Protein AF-A0A962QST9-F1 (afdb_monomer)

Nearest PDB structures (foldseek):
  6pqn-assembly1_A  TM=3.310E-01  e=4.552E+00  Helicoverpa zea
  8glv-assembly1_PD  TM=4.063E-01  e=6.424E+00  Chlamydomonas reinhardtii

Sequence (61 aa):
MKSLATFLSVLVLAALSLTAAAENSTHTGGYTIHHNALTTDSLPSQVATAYGLQRSKNRAL

Mean predicted aligned error: 8.8 Å

pLDDT: mean 88.5, st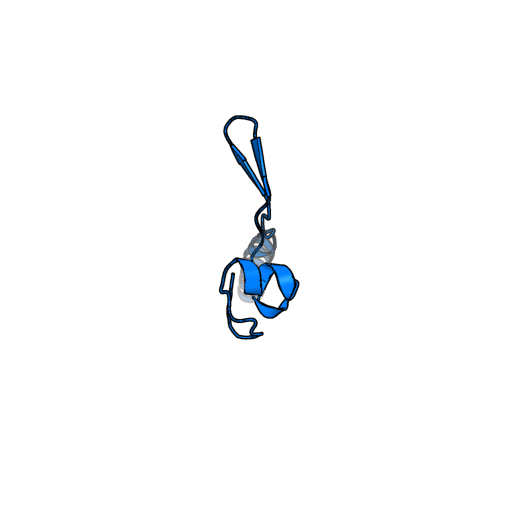d 10.37, range [61.03, 98.06]

Radius of gyration: 21.08 Å; Cα contacts (8 Å, |Δi|>4): 47; chains: 1; bounding box: 65×12×34 Å

Solvent-accessible surface area (backbone atoms only — not comparable to full-atom values): 3867 Å² total; per-residue (Å²): 110,69,69,58,53,52,52,50,51,52,51,54,60,61,60,68,66,73,73,74,70,85,78,50,56,50,79,55,97,93,42,76,46,77,54,76,84,45,40,36,49,77,48,56,68,68,59,26,60,75,70,73,48,78,64,31,86,89,36,80,79

Foldseek 3Di:
DVVVVVVVVVVVVVVVVPPPDPDQWDDDPNDIRGHDKDAQLPDDPVVCVVVVHDGDPPHID

Secondary structure (DSSP, 8-state):
-HHHHHHHHHHHHHHGGGG-----EEEETTEEEE----BGGGS-HHHHHHTTPPP-TT-B-

Structure (mmCIF, N/CA/C/O backbone):
data_AF-A0A962QST9-F1
#
_entry.id   AF-A0A962QST9-F1
#
loop_
_atom_site.group_PDB
_atom_site.id
_atom_site.type_symbol
_atom_site.label_atom_id
_atom_site.label_alt_id
_atom_site.label_comp_id
_atom_site.label_asym_id
_atom_site.label_entity_id
_atom_site.label_seq_id
_atom_site.pdbx_PDB_ins_code
_atom_site.Cartn_x
_atom_site.Cartn_y
_atom_site.Cartn_z
_atom_site.occupancy
_atom_site.B_iso_or_equiv
_atom_site.auth_seq_id
_atom_site.auth_comp_id
_atom_site.auth_asym_id
_atom_site.auth_atom_id
_atom_site.p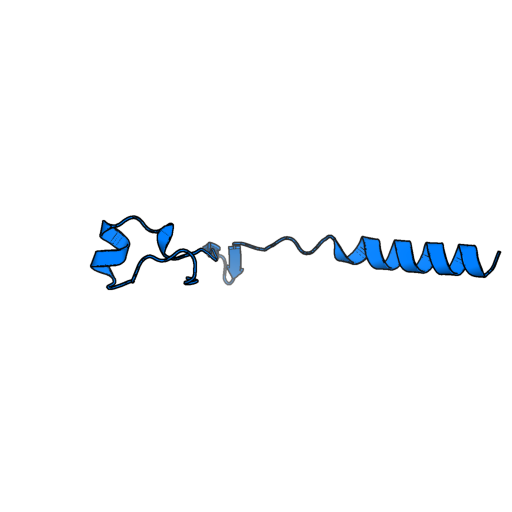dbx_PDB_model_num
ATOM 1 N N . MET A 1 1 ? 45.425 1.721 12.765 1.00 61.03 1 MET A N 1
ATOM 2 C CA . MET A 1 1 ? 45.093 2.042 11.355 1.00 61.03 1 MET A CA 1
ATOM 3 C C . MET A 1 1 ? 44.182 0.999 10.707 1.00 61.03 1 MET A C 1
ATOM 5 O O . MET A 1 1 ? 43.188 1.393 10.122 1.00 61.03 1 MET A O 1
ATOM 9 N N . LYS A 1 2 ? 44.455 -0.310 10.847 1.00 69.94 2 LYS A N 1
ATOM 10 C CA . LYS A 1 2 ? 43.597 -1.387 10.304 1.00 69.94 2 LYS A CA 1
ATOM 11 C C . LYS A 1 2 ? 42.157 -1.357 10.842 1.00 69.94 2 LYS A C 1
ATOM 13 O O . LYS A 1 2 ? 41.228 -1.420 10.055 1.00 69.94 2 LYS A O 1
ATOM 18 N N . SER A 1 3 ? 41.978 -1.154 12.149 1.00 75.44 3 SER A N 1
ATOM 19 C CA . SER A 1 3 ? 40.656 -1.038 12.790 1.00 75.44 3 SER A CA 1
ATOM 20 C C . SER A 1 3 ? 39.830 0.149 12.285 1.00 75.44 3 SER A C 1
ATOM 22 O O . SER A 1 3 ? 38.634 0.005 12.068 1.00 75.44 3 SER A O 1
ATOM 24 N N . LEU A 1 4 ? 40.470 1.299 12.049 1.00 84.38 4 LEU A N 1
ATOM 25 C CA . LEU A 1 4 ? 39.818 2.491 11.498 1.00 84.38 4 LEU A CA 1
ATOM 26 C C . LEU A 1 4 ? 39.371 2.263 10.049 1.00 84.38 4 LEU A C 1
ATOM 28 O O . LEU A 1 4 ? 38.254 2.619 9.691 1.00 84.38 4 LEU A O 1
ATOM 32 N N . ALA A 1 5 ? 40.221 1.623 9.240 1.00 85.38 5 ALA A N 1
ATOM 33 C CA . ALA A 1 5 ? 39.882 1.261 7.868 1.00 85.38 5 ALA A CA 1
ATOM 34 C C . ALA A 1 5 ? 38.709 0.270 7.822 1.00 85.38 5 ALA A C 1
ATOM 36 O O . ALA A 1 5 ? 37.771 0.475 7.063 1.00 85.38 5 ALA A O 1
ATOM 37 N N . THR A 1 6 ? 38.706 -0.753 8.683 1.00 87.12 6 THR A N 1
ATOM 38 C CA . THR A 1 6 ? 37.583 -1.695 8.790 1.00 87.12 6 THR A CA 1
ATOM 39 C C . THR A 1 6 ? 36.290 -0.994 9.211 1.00 87.12 6 THR A C 1
ATOM 41 O O . THR A 1 6 ? 35.243 -1.261 8.630 1.00 87.12 6 THR A O 1
ATOM 44 N N . PHE A 1 7 ? 36.352 -0.071 10.176 1.00 91.56 7 PHE A N 1
ATOM 45 C CA . PHE A 1 7 ? 35.179 0.674 10.639 1.00 91.56 7 PHE A CA 1
ATOM 46 C C . PHE A 1 7 ? 34.593 1.565 9.537 1.00 91.56 7 PHE A C 1
ATOM 48 O O . PHE A 1 7 ? 33.380 1.598 9.340 1.00 91.56 7 PHE A O 1
ATOM 55 N N . LEU A 1 8 ? 35.460 2.235 8.772 1.00 92.38 8 LEU A N 1
ATOM 56 C CA . LEU A 1 8 ? 35.054 3.052 7.633 1.00 92.38 8 LEU A CA 1
ATOM 57 C C . LEU A 1 8 ? 34.413 2.199 6.531 1.00 92.38 8 LEU A C 1
ATOM 59 O O . 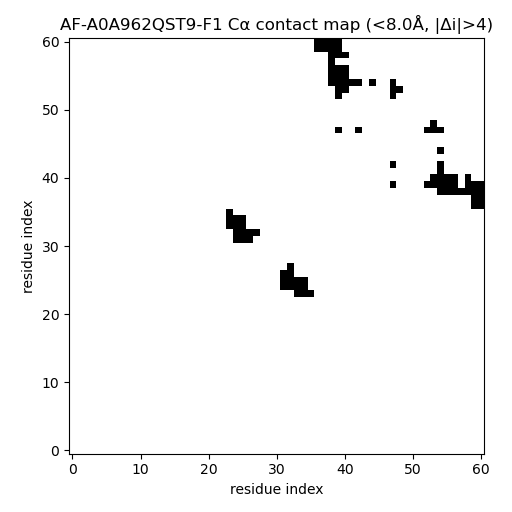LEU A 1 8 ? 33.377 2.581 5.997 1.00 92.38 8 LEU A O 1
ATOM 63 N N . SER A 1 9 ? 34.970 1.021 6.237 1.00 88.56 9 SER A N 1
ATOM 64 C CA . SER A 1 9 ? 34.382 0.092 5.267 1.00 88.56 9 SER A CA 1
ATOM 65 C C . SER A 1 9 ? 32.986 -0.371 5.684 1.00 88.56 9 SER A C 1
ATOM 67 O O . SER A 1 9 ? 32.077 -0.381 4.860 1.00 88.56 9 SER A O 1
ATOM 69 N N . VAL A 1 10 ? 32.784 -0.709 6.962 1.00 90.75 10 VAL A N 1
ATOM 70 C CA . VAL A 1 10 ? 31.462 -1.104 7.478 1.00 90.75 10 VAL A CA 1
ATOM 71 C C . VAL A 1 10 ? 30.466 0.053 7.384 1.00 90.75 10 VAL A C 1
ATOM 73 O O . VAL A 1 10 ? 29.330 -0.159 6.968 1.00 90.75 10 VAL A O 1
ATOM 76 N N . LEU A 1 11 ? 30.892 1.278 7.705 1.00 89.75 11 LEU A N 1
ATOM 77 C CA . LEU A 1 11 ? 30.045 2.467 7.600 1.00 89.75 11 LEU A CA 1
ATOM 78 C C . LEU A 1 11 ? 29.614 2.74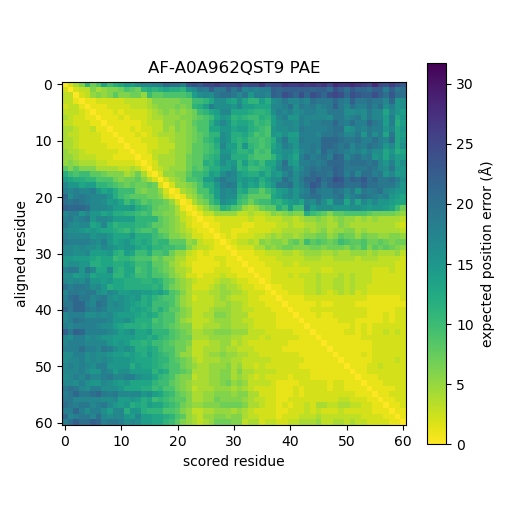3 6.151 1.00 89.75 11 LEU A C 1
ATOM 80 O O . LEU A 1 11 ? 28.446 3.035 5.904 1.00 89.75 11 LEU A O 1
ATOM 84 N N . VAL A 1 12 ? 30.535 2.609 5.193 1.00 89.81 12 VAL A N 1
ATOM 85 C CA . VAL A 1 12 ? 30.238 2.773 3.761 1.00 89.81 12 VAL A CA 1
ATOM 86 C C . VAL A 1 12 ? 29.253 1.708 3.282 1.00 89.81 12 VAL A C 1
ATOM 88 O O . VAL A 1 12 ? 28.292 2.041 2.594 1.00 89.81 12 VAL A O 1
ATOM 91 N N . LEU A 1 13 ? 29.433 0.445 3.682 1.00 87.25 13 LEU A N 1
ATOM 92 C CA . 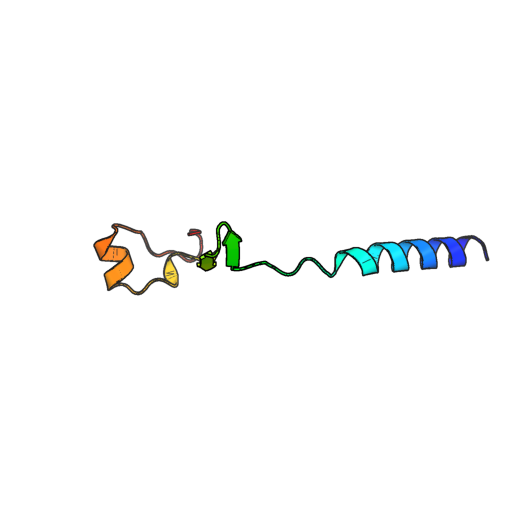LEU A 1 13 ? 28.493 -0.625 3.335 1.00 87.25 13 LEU A CA 1
ATOM 93 C C . LEU A 1 13 ? 27.102 -0.400 3.951 1.00 87.25 13 LEU A C 1
ATOM 95 O O . LEU A 1 13 ? 26.101 -0.668 3.293 1.00 87.25 13 LEU A O 1
ATOM 99 N N . ALA A 1 14 ? 27.026 0.122 5.178 1.00 84.94 14 ALA A N 1
ATOM 100 C CA . ALA A 1 14 ? 25.758 0.438 5.834 1.00 84.94 14 ALA A CA 1
ATOM 101 C C . ALA A 1 14 ? 25.029 1.627 5.184 1.00 84.94 14 ALA A C 1
ATOM 103 O O . ALA A 1 14 ? 23.804 1.655 5.170 1.00 84.94 14 ALA A O 1
ATOM 104 N N . ALA A 1 15 ? 25.754 2.592 4.612 1.00 83.50 15 ALA A N 1
ATOM 105 C CA . ALA A 1 15 ? 25.148 3.727 3.916 1.00 83.50 15 ALA A CA 1
ATOM 106 C C . ALA A 1 15 ? 24.486 3.337 2.578 1.00 83.50 15 ALA A C 1
ATOM 108 O O . ALA A 1 15 ? 23.569 4.021 2.127 1.00 83.50 15 ALA A O 1
ATOM 109 N N . LEU A 1 16 ? 24.911 2.232 1.952 1.00 78.44 16 LEU A N 1
ATOM 110 C CA . LEU A 1 16 ? 24.370 1.766 0.668 1.00 78.44 16 LEU A CA 1
ATOM 111 C C . LEU A 1 16 ? 22.954 1.169 0.767 1.00 78.44 16 LEU A C 1
ATOM 113 O O . LEU A 1 16 ? 22.282 1.062 -0.254 1.00 78.44 16 LEU A O 1
ATOM 117 N N . SER A 1 17 ? 22.476 0.793 1.958 1.00 69.94 17 SER A N 1
ATOM 118 C CA . SER A 1 17 ? 21.142 0.194 2.138 1.00 69.94 17 SER A CA 1
ATOM 119 C C . SER A 1 17 ? 20.003 1.214 2.268 1.00 69.94 17 SER A C 1
ATOM 121 O O . SER A 1 17 ? 18.836 0.826 2.285 1.00 69.94 17 SER A O 1
ATOM 123 N N . LEU A 1 18 ? 20.307 2.517 2.334 1.00 66.06 18 LEU A N 1
ATOM 124 C CA . LEU A 1 18 ? 19.309 3.571 2.572 1.00 66.06 18 LEU A CA 1
ATOM 125 C C . LEU A 1 18 ? 18.422 3.893 1.356 1.00 66.06 18 LEU A C 1
ATOM 127 O O . LEU A 1 18 ? 17.493 4.686 1.480 1.00 66.06 18 LEU A O 1
ATOM 131 N N . THR A 1 19 ? 18.681 3.310 0.185 1.00 63.75 19 THR A N 1
ATOM 132 C CA . THR A 1 19 ? 17.981 3.662 -1.064 1.00 63.75 19 THR A CA 1
ATOM 133 C C . THR A 1 19 ? 16.776 2.782 -1.385 1.00 63.75 19 THR A C 1
ATOM 135 O O . THR A 1 19 ? 16.224 2.894 -2.478 1.00 63.75 19 THR A O 1
ATOM 138 N N . ALA A 1 20 ? 16.319 1.945 -0.449 1.00 63.84 20 ALA A N 1
ATOM 139 C CA . ALA A 1 20 ? 15.042 1.252 -0.584 1.00 63.84 20 ALA A CA 1
ATOM 140 C C . ALA A 1 20 ? 13.883 2.263 -0.476 1.00 63.84 20 ALA A C 1
ATOM 142 O O . ALA A 1 20 ? 13.276 2.439 0.580 1.00 63.84 20 ALA A O 1
ATOM 143 N N . ALA A 1 21 ? 13.599 2.966 -1.572 1.00 63.62 21 ALA A N 1
ATOM 144 C CA . ALA A 1 21 ? 12.375 3.732 -1.717 1.00 63.62 21 ALA A CA 1
ATOM 145 C C . ALA A 1 21 ? 11.206 2.743 -1.708 1.00 63.62 21 ALA A C 1
ATOM 147 O O . ALA A 1 21 ? 11.189 1.795 -2.493 1.00 63.62 21 ALA A O 1
ATOM 148 N N . ALA A 1 22 ? 10.247 2.941 -0.805 1.00 66.50 22 ALA A N 1
ATOM 149 C CA . ALA A 1 22 ? 8.995 2.200 -0.835 1.00 66.50 22 ALA A CA 1
ATOM 150 C C . ALA A 1 22 ? 8.259 2.568 -2.131 1.00 66.50 22 ALA A C 1
ATOM 152 O O . ALA A 1 22 ? 7.666 3.642 -2.245 1.00 66.50 22 ALA A O 1
ATOM 153 N N . GLU A 1 23 ? 8.381 1.707 -3.135 1.00 72.25 23 GLU A N 1
ATOM 154 C CA . GLU A 1 23 ? 7.743 1.895 -4.427 1.00 72.25 23 GLU A CA 1
ATOM 155 C C . GLU A 1 23 ? 6.231 1.694 -4.259 1.00 72.25 23 GLU A C 1
ATOM 157 O O . GLU A 1 23 ? 5.788 0.644 -3.808 1.00 72.25 23 GLU A O 1
ATOM 162 N N . ASN A 1 24 ? 5.444 2.725 -4.577 1.00 86.25 24 ASN A N 1
ATOM 163 C CA . ASN A 1 24 ? 3.984 2.737 -4.393 1.00 86.25 24 ASN A CA 1
ATOM 164 C C . ASN A 1 24 ? 3.225 2.659 -5.729 1.00 86.25 24 ASN A C 1
ATOM 166 O O . ASN A 1 24 ? 2.030 2.951 -5.841 1.00 86.25 24 ASN A O 1
ATOM 170 N N . SER A 1 25 ? 3.959 2.344 -6.790 1.00 91.25 25 SER A N 1
ATOM 171 C CA . SER A 1 25 ? 3.437 2.239 -8.139 1.00 91.25 25 SER A CA 1
ATOM 172 C C . SER A 1 25 ? 4.240 1.229 -8.933 1.00 91.25 25 SER A C 1
ATOM 174 O O . SER A 1 25 ? 5.456 1.322 -8.985 1.00 91.25 25 SER A O 1
ATOM 176 N N . THR A 1 26 ? 3.571 0.295 -9.596 1.00 92.00 26 THR A N 1
ATOM 177 C CA . THR A 1 26 ? 4.228 -0.650 -10.503 1.00 92.00 26 THR A CA 1
ATOM 178 C C . THR A 1 26 ? 3.999 -0.209 -11.939 1.00 92.00 26 THR A C 1
ATOM 180 O O . THR A 1 26 ? 2.856 -0.013 -12.350 1.00 92.00 26 THR A O 1
ATOM 183 N N . HIS A 1 27 ? 5.071 -0.081 -12.718 1.00 93.75 27 HIS A N 1
ATOM 184 C CA . HIS A 1 27 ? 4.989 0.239 -14.141 1.00 93.75 27 HIS A CA 1
ATOM 185 C C . HIS A 1 27 ? 5.122 -1.038 -14.975 1.00 93.75 27 HIS A C 1
ATOM 187 O O . HIS A 1 27 ? 6.155 -1.702 -14.943 1.00 93.75 27 HIS A O 1
ATOM 193 N N . THR A 1 28 ? 4.077 -1.406 -15.719 1.00 95.00 28 THR A N 1
ATOM 194 C CA . THR A 1 28 ? 4.082 -2.614 -16.561 1.00 95.00 28 THR A CA 1
ATOM 195 C C . THR A 1 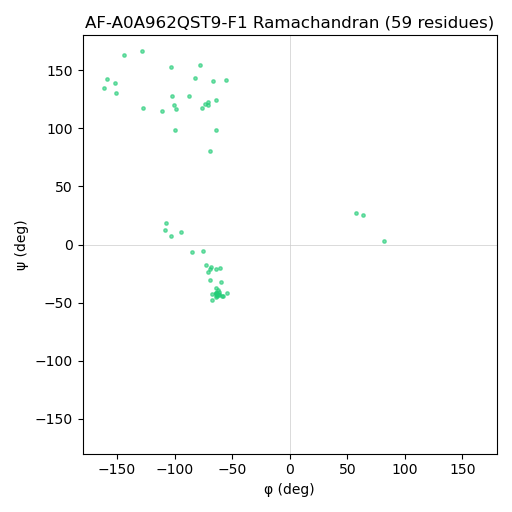28 ? 3.164 -2.461 -17.768 1.00 95.00 28 THR A C 1
ATOM 197 O O . THR A 1 28 ? 2.078 -1.898 -17.662 1.00 95.00 28 THR A O 1
ATOM 200 N N . GLY A 1 29 ? 3.606 -2.928 -18.940 1.00 92.06 29 GLY A N 1
ATOM 201 C CA . GLY A 1 29 ? 2.792 -2.930 -20.163 1.00 92.06 29 GLY A CA 1
ATOM 202 C C . GLY A 1 29 ? 2.261 -1.557 -20.601 1.00 92.06 29 GLY A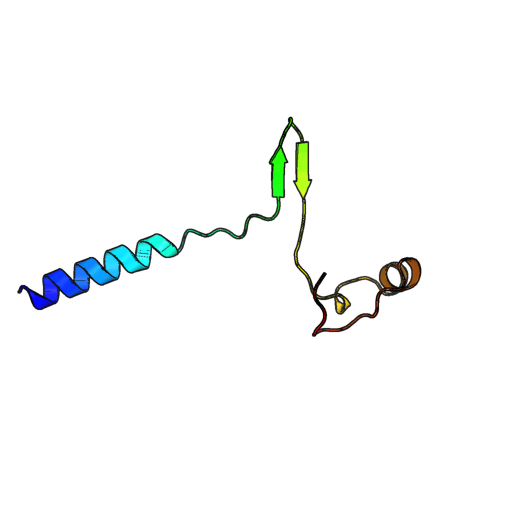 C 1
ATOM 203 O O . GLY A 1 29 ? 1.203 -1.493 -21.216 1.00 92.06 29 GLY A O 1
ATOM 204 N N . GLY A 1 30 ? 2.949 -0.463 -20.255 1.00 94.31 30 GLY A N 1
ATOM 205 C CA . GLY A 1 30 ? 2.488 0.908 -20.521 1.00 94.31 30 GLY A CA 1
ATOM 206 C C . GLY A 1 30 ? 1.474 1.459 -19.507 1.00 94.31 30 GLY A C 1
ATOM 207 O O . GLY A 1 30 ? 1.016 2.587 -19.668 1.00 94.31 30 GLY A O 1
ATOM 208 N N . TYR A 1 31 ? 1.149 0.704 -18.456 1.00 94.62 31 TYR A N 1
ATOM 209 C CA . TYR A 1 31 ? 0.286 1.132 -17.357 1.00 94.62 31 TYR A CA 1
ATOM 210 C C . TYR A 1 31 ? 1.093 1.478 -16.104 1.00 94.62 31 TYR A C 1
ATOM 212 O O . TYR A 1 31 ? 2.153 0.901 -15.848 1.00 94.62 31 TYR A O 1
ATOM 220 N N . THR A 1 32 ? 0.533 2.374 -15.291 1.00 95.12 32 THR A N 1
ATOM 221 C CA . THR A 1 32 ? 0.998 2.671 -13.931 1.00 95.12 32 THR A CA 1
ATOM 222 C C . THR A 1 32 ? -0.041 2.172 -12.933 1.00 95.12 32 THR A C 1
ATOM 224 O O . THR A 1 32 ? -1.167 2.665 -12.897 1.00 95.12 32 THR A O 1
ATOM 227 N N . ILE A 1 33 ? 0.336 1.189 -12.123 1.00 93.25 33 ILE A N 1
ATOM 228 C CA . ILE A 1 33 ? -0.519 0.565 -11.113 1.00 93.25 33 ILE A CA 1
ATOM 229 C C . ILE A 1 33 ? -0.188 1.180 -9.758 1.00 93.25 33 ILE A C 1
ATOM 231 O O . ILE A 1 33 ? 0.772 0.764 -9.112 1.00 93.25 33 ILE A O 1
ATOM 235 N N . HIS A 1 34 ? -0.984 2.153 -9.321 1.00 93.88 34 HIS A N 1
ATOM 236 C CA . HIS A 1 34 ? -0.889 2.703 -7.970 1.00 93.88 34 HIS A CA 1
ATOM 237 C C . HIS A 1 34 ? -1.451 1.697 -6.965 1.00 93.88 34 HIS A C 1
ATOM 239 O O . HIS A 1 34 ? -2.615 1.308 -7.050 1.00 93.88 34 HIS A O 1
ATOM 245 N N . HIS A 1 35 ? -0.624 1.283 -6.019 1.00 91.25 35 HIS A N 1
ATOM 246 C CA . HIS A 1 35 ? -1.009 0.428 -4.903 1.00 91.25 35 HIS A CA 1
ATOM 247 C C . HIS A 1 35 ? -0.532 1.088 -3.617 1.00 91.25 35 HIS A C 1
ATOM 249 O O . HIS A 1 35 ? 0.166 2.093 -3.668 1.00 91.25 35 HIS A O 1
ATOM 255 N N . ASN A 1 36 ? -1.008 0.617 -2.471 1.00 90.50 36 ASN A N 1
ATOM 256 C CA . ASN A 1 36 ? -0.731 1.266 -1.202 1.00 90.50 36 ASN A CA 1
ATOM 257 C C . ASN A 1 36 ? -0.995 0.258 -0.083 1.00 90.50 36 ASN A C 1
ATOM 259 O O . ASN A 1 36 ? -2.018 -0.419 -0.127 1.00 90.50 36 ASN A O 1
ATOM 263 N N . ALA A 1 37 ? -0.090 0.156 0.888 1.00 90.25 37 ALA A N 1
ATOM 264 C CA . ALA A 1 37 ? -0.276 -0.696 2.060 1.00 90.25 37 ALA A CA 1
ATOM 265 C C . ALA A 1 37 ? -0.728 0.168 3.238 1.00 90.25 37 ALA A C 1
ATOM 267 O O . ALA A 1 37 ? -0.031 1.102 3.642 1.00 90.25 37 ALA A O 1
ATOM 268 N N . LEU A 1 38 ? -1.907 -0.121 3.777 1.00 92.25 38 LEU A N 1
ATOM 269 C CA . LEU A 1 38 ? -2.545 0.700 4.804 1.00 92.25 38 LEU A CA 1
ATOM 270 C C . LEU A 1 38 ? -3.297 -0.152 5.816 1.00 92.25 38 LEU A C 1
ATOM 272 O O . LEU A 1 38 ? -3.589 -1.324 5.611 1.00 92.25 38 LEU A O 1
ATOM 276 N N . THR A 1 39 ? -3.613 0.434 6.963 1.00 96.38 39 THR A N 1
ATOM 277 C CA . THR A 1 39 ? -4.485 -0.215 7.938 1.00 96.38 39 THR A CA 1
ATOM 278 C C . THR A 1 39 ? -5.944 0.009 7.553 1.00 96.38 39 THR A C 1
ATOM 280 O O . THR A 1 39 ? -6.330 1.076 7.072 1.00 96.38 39 THR A O 1
ATOM 283 N N . THR A 1 40 ? -6.790 -0.995 7.767 1.00 96.25 40 THR A N 1
ATOM 284 C CA . THR A 1 40 ? -8.214 -0.951 7.375 1.00 96.25 40 THR A CA 1
ATOM 285 C C . THR A 1 40 ? -9.015 0.173 8.039 1.00 96.25 40 THR A C 1
ATOM 287 O O . THR A 1 40 ? -10.072 0.547 7.535 1.00 96.25 40 THR A O 1
ATOM 290 N N . ASP A 1 41 ? -8.552 0.742 9.157 1.00 96.12 41 ASP A N 1
ATOM 291 C CA . ASP A 1 41 ? -9.201 1.899 9.782 1.00 96.12 41 ASP A CA 1
ATOM 292 C C . ASP A 1 41 ? -9.069 3.194 8.969 1.00 96.12 41 ASP A C 1
ATOM 294 O O . ASP A 1 41 ? -9.921 4.075 9.117 1.00 96.12 41 ASP A O 1
ATOM 298 N N . SER A 1 42 ? -8.088 3.279 8.066 1.00 96.00 42 SER A N 1
ATOM 299 C CA . SER A 1 42 ? -7.933 4.402 7.131 1.00 96.00 42 SER A CA 1
ATOM 300 C C . SER A 1 42 ? -9.041 4.472 6.073 1.00 96.00 42 SER A C 1
ATOM 302 O O . SER A 1 42 ? -9.283 5.536 5.503 1.00 96.00 42 SER A O 1
ATOM 304 N N . LEU A 1 43 ? -9.758 3.367 5.834 1.00 95.50 43 LEU A N 1
ATOM 305 C CA . LEU A 1 43 ? -10.881 3.353 4.905 1.00 95.50 43 LEU A CA 1
ATOM 306 C C . LEU A 1 43 ? -12.042 4.217 5.426 1.00 95.50 43 LEU A C 1
ATOM 308 O O . LEU A 1 43 ? -12.396 4.129 6.611 1.00 95.50 43 LEU A O 1
ATOM 312 N N . PRO A 1 44 ? -12.724 4.969 4.542 1.00 97.06 44 PRO A N 1
ATOM 313 C CA . PRO A 1 44 ? -14.020 5.554 4.857 1.00 97.06 44 PRO A CA 1
ATOM 314 C C . PRO A 1 44 ? -15.008 4.475 5.319 1.00 97.06 44 PRO A C 1
ATOM 316 O O . PRO A 1 44 ? -15.042 3.373 4.766 1.00 97.06 44 PRO A O 1
ATOM 319 N N . SER A 1 45 ? -15.851 4.795 6.305 1.00 95.94 45 SER A N 1
ATOM 320 C CA . SER A 1 45 ? -16.817 3.841 6.874 1.00 95.94 45 SER A CA 1
ATOM 321 C C . SER A 1 45 ? -17.719 3.212 5.813 1.00 95.94 45 SER A C 1
ATOM 323 O O . SER A 1 45 ? -17.919 2.003 5.827 1.00 95.94 45 SER A O 1
ATOM 325 N N . GLN A 1 46 ? -18.201 4.008 4.856 1.00 97.56 46 GLN A N 1
ATOM 326 C CA . GLN A 1 46 ? -19.048 3.533 3.763 1.00 97.56 46 GLN A CA 1
ATOM 327 C C . GLN A 1 46 ? -18.341 2.500 2.873 1.00 97.56 46 GLN A C 1
ATOM 329 O O . GLN A 1 46 ? -18.959 1.508 2.499 1.00 97.56 46 GLN A O 1
ATOM 334 N N . VAL A 1 47 ? -17.055 2.700 2.563 1.00 96.75 47 VAL A N 1
ATOM 335 C CA . VAL A 1 47 ? 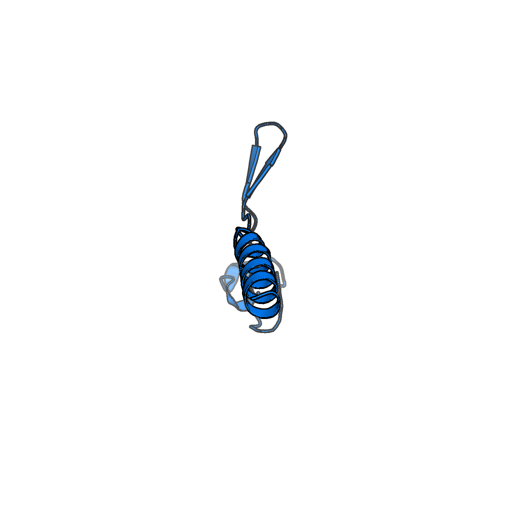-16.264 1.762 1.748 1.00 96.75 47 VAL A CA 1
ATOM 336 C C . VAL A 1 47 ? -16.051 0.463 2.515 1.00 96.75 47 VAL A C 1
ATOM 338 O O . VAL A 1 47 ? -16.316 -0.612 1.988 1.00 96.75 47 VAL A O 1
ATOM 341 N N . ALA A 1 48 ? -15.646 0.551 3.782 1.00 97.25 48 ALA A N 1
ATOM 342 C CA . ALA A 1 48 ? -15.461 -0.633 4.609 1.00 97.25 48 ALA A CA 1
ATOM 343 C C . ALA A 1 48 ? -16.756 -1.460 4.715 1.00 97.25 48 ALA A C 1
ATOM 345 O O . ALA A 1 48 ? -16.722 -2.670 4.516 1.00 97.25 48 ALA A O 1
ATOM 346 N N . THR A 1 49 ? -17.907 -0.813 4.928 1.00 97.06 49 THR A N 1
ATOM 347 C CA . THR A 1 49 ? -19.213 -1.487 4.966 1.00 97.06 49 THR A CA 1
ATOM 348 C C . THR A 1 49 ? -19.584 -2.114 3.624 1.00 97.06 49 THR A C 1
ATOM 350 O O . THR A 1 49 ? -20.009 -3.265 3.598 1.00 97.06 49 THR A O 1
ATOM 353 N N . ALA A 1 50 ? -19.402 -1.394 2.512 1.00 98.06 50 ALA A N 1
ATOM 354 C CA . ALA A 1 50 ? -19.750 -1.884 1.176 1.00 98.06 50 ALA A CA 1
ATOM 355 C C . ALA A 1 50 ? -18.998 -3.171 0.800 1.00 98.06 50 ALA A C 1
ATOM 357 O O . ALA A 1 50 ? -19.549 -4.024 0.110 1.00 98.06 50 ALA A O 1
ATOM 358 N N . TYR A 1 51 ? -17.765 -3.321 1.291 1.00 95.94 51 TYR A N 1
ATOM 359 C CA . TYR A 1 51 ? -16.919 -4.489 1.047 1.00 95.94 51 TYR A CA 1
ATOM 360 C C . TYR A 1 51 ? -16.846 -5.466 2.236 1.00 95.94 51 TYR A C 1
ATOM 362 O O . TYR A 1 51 ? -16.056 -6.405 2.202 1.00 95.94 51 TYR A O 1
ATOM 370 N N . GLY A 1 52 ? -17.642 -5.269 3.296 1.00 96.62 52 GLY A N 1
ATOM 371 C CA . GLY A 1 52 ? -17.650 -6.154 4.470 1.00 96.62 52 GLY A CA 1
ATOM 372 C C . GLY A 1 52 ? -16.331 -6.183 5.258 1.00 96.62 52 GLY A C 1
ATOM 373 O O . GLY A 1 52 ? -16.021 -7.173 5.920 1.00 96.62 52 GLY A O 1
ATOM 374 N N . LEU A 1 53 ? -15.535 -5.115 5.187 1.00 96.31 53 LEU A N 1
ATOM 375 C CA . LEU A 1 53 ? -14.233 -5.008 5.839 1.00 96.31 53 LEU A CA 1
ATOM 376 C C . LEU A 1 53 ? -14.373 -4.479 7.271 1.00 96.31 53 LEU A C 1
ATOM 378 O O . LEU A 1 53 ? -14.935 -3.411 7.520 1.00 96.31 53 LEU A O 1
ATOM 382 N N . GLN A 1 54 ? -13.785 -5.193 8.231 1.00 96.56 54 GLN A N 1
ATOM 383 C CA . GLN A 1 54 ? -13.673 -4.714 9.607 1.00 96.56 54 GLN A CA 1
ATOM 384 C C . GLN A 1 54 ? -12.563 -3.662 9.710 1.00 96.56 54 GLN A C 1
ATOM 386 O O . GLN A 1 54 ? -11.391 -3.985 9.534 1.00 96.56 54 GLN A O 1
ATOM 391 N N . ARG A 1 55 ? -12.922 -2.430 10.080 1.00 96.94 55 ARG A N 1
ATOM 392 C CA . ARG A 1 55 ? -11.966 -1.342 10.337 1.00 96.94 55 ARG A CA 1
ATOM 393 C C . ARG A 1 55 ? -11.193 -1.589 11.636 1.00 96.94 55 ARG A C 1
ATOM 395 O O . ARG A 1 55 ? -11.801 -1.736 12.695 1.00 96.94 55 ARG A O 1
ATOM 402 N N . SER A 1 56 ? -9.864 -1.631 11.565 1.00 96.75 56 SER A N 1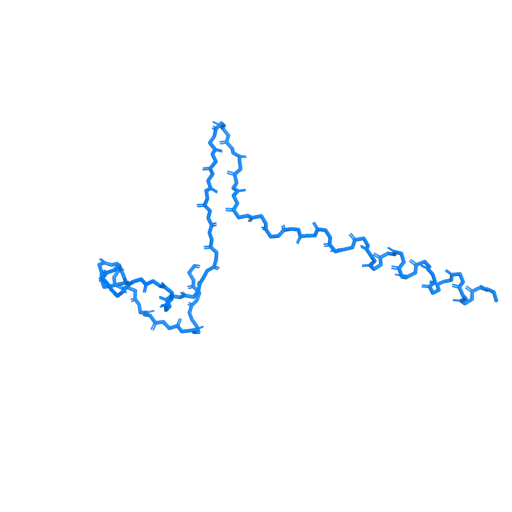
ATOM 403 C CA . SER A 1 56 ? -8.974 -1.801 12.719 1.00 96.75 56 SER A CA 1
ATOM 404 C C . SER A 1 56 ? -7.559 -1.293 12.431 1.00 96.75 56 SER A C 1
ATOM 406 O O . SER A 1 56 ? -7.019 -1.541 11.353 1.00 96.75 56 SER A O 1
ATOM 408 N N . LYS A 1 57 ? -6.934 -0.675 13.444 1.00 95.81 57 LYS A N 1
ATOM 409 C CA . LYS A 1 57 ? -5.522 -0.243 13.429 1.00 95.81 57 LYS A CA 1
ATOM 410 C C . LYS A 1 57 ? -4.534 -1.405 13.332 1.00 95.81 57 LYS A C 1
ATOM 412 O O . LYS A 1 57 ? -3.393 -1.219 12.930 1.00 95.81 57 LYS A O 1
ATOM 417 N N . ASN A 1 58 ? -4.972 -2.609 13.694 1.00 96.00 58 ASN A N 1
ATOM 418 C CA . ASN A 1 58 ? -4.133 -3.805 13.757 1.00 96.00 58 ASN A CA 1
ATOM 419 C C . ASN A 1 58 ? -4.453 -4.780 12.612 1.00 96.00 58 ASN A C 1
ATOM 421 O O . ASN A 1 58 ? -4.156 -5.969 12.709 1.00 96.00 58 ASN A O 1
ATOM 425 N N . ARG A 1 59 ? -5.104 -4.299 11.547 1.00 93.38 59 ARG A N 1
ATOM 426 C CA . ARG A 1 59 ? -5.443 -5.092 10.364 1.00 93.38 59 ARG A CA 1
ATOM 427 C C . ARG A 1 59 ? -4.947 -4.376 9.113 1.00 93.38 59 ARG A C 1
ATOM 429 O O . ARG A 1 59 ? -5.414 -3.277 8.823 1.00 93.38 59 ARG A O 1
ATOM 436 N N . ALA A 1 60 ? -4.030 -5.023 8.402 1.00 93.25 60 ALA A N 1
ATOM 437 C CA . ALA A 1 60 ? -3.473 -4.544 7.142 1.00 93.25 60 ALA A CA 1
ATOM 438 C C . ALA A 1 60 ? -4.432 -4.778 5.964 1.00 93.25 60 ALA A C 1
ATOM 440 O O . ALA A 1 60 ? -5.265 -5.691 6.011 1.00 93.25 60 ALA A O 1
ATOM 441 N N . LEU A 1 61 ? -4.284 -3.941 4.939 1.00 89.38 61 LEU A N 1
ATOM 442 C CA . LEU A 1 61 ? -4.937 -3.973 3.637 1.00 89.38 61 LEU A CA 1
ATOM 443 C C . LEU A 1 61 ? -3.926 -3.568 2.558 1.00 89.38 61 LEU A C 1
ATOM 445 O O . LEU A 1 61 ? -3.135 -2.630 2.826 1.00 89.38 61 LEU A O 1
#